Protein AF-A0A8J3HFY1-F1 (afdb_monomer_lite)

pLDDT: mean 81.85, std 16.34, range [42.34, 97.69]

Secondary structure (DSSP, 8-state):
-----SS--HHHHHHHHHHHHHTSS-SS-HHHHHHHHTT-GGGS-HHHHHHHHHHHHHGGG--HHHHHHHHHTT--HHHHHHHHHHHHHHHHHHHHHHHHHHHHHHHHHHHHHS---GGG-PPP----------

Sequence (134 aa):
MPLQNDDSSPEDLFAALRHAVLDGPGSTPARVRQAVAAAKLDEVSQELRGYVGTMREHAWRSTDEQVRELLAAGWSEDQVYELTVAVAVGAGQRRVDAGLAALARARSRHAAGAPRTPHQARPADTGAVASAAA

Radius of gyration: 27.64 Å; chains: 1; bounding box: 68×58×75 Å

Structure (mmCIF, N/CA/C/O backbone):
data_AF-A0A8J3HFY1-F1
#
_entry.id   AF-A0A8J3HFY1-F1
#
loop_
_atom_site.group_PDB
_atom_site.id
_atom_site.type_symbol
_atom_site.label_atom_id
_atom_site.label_alt_id
_atom_site.label_comp_id
_atom_site.label_asym_id
_atom_site.label_entity_id
_atom_site.label_seq_id
_atom_site.pdbx_PDB_ins_code
_atom_site.Cartn_x
_atom_site.Cartn_y
_atom_site.Cartn_z
_atom_site.occupancy
_atom_site.B_iso_or_equiv
_atom_site.auth_seq_id
_atom_site.auth_comp_id
_atom_site.auth_asym_id
_atom_site.auth_atom_id
_atom_site.pdbx_PDB_model_num
ATOM 1 N N . MET A 1 1 ? 15.825 5.653 18.937 1.00 42.34 1 MET A N 1
ATOM 2 C CA . MET A 1 1 ? 16.789 5.173 17.925 1.00 42.34 1 MET A CA 1
ATOM 3 C C . MET A 1 1 ? 16.667 6.095 16.721 1.00 42.34 1 MET A C 1
ATOM 5 O O . MET A 1 1 ? 15.653 5.996 16.041 1.00 42.34 1 MET A O 1
ATOM 9 N N . PRO A 1 2 ? 17.567 7.073 16.525 1.00 44.00 2 PRO A N 1
ATOM 10 C CA . PRO A 1 2 ? 17.495 7.945 15.359 1.00 44.00 2 PRO A CA 1
ATOM 11 C C . PRO A 1 2 ? 17.938 7.151 14.124 1.00 44.00 2 PRO A C 1
ATOM 13 O O . PRO A 1 2 ? 18.888 6.374 14.198 1.00 44.00 2 PRO A O 1
ATOM 16 N N . LEU A 1 3 ? 17.236 7.320 13.005 1.00 52.66 3 LEU A N 1
ATOM 17 C CA . LEU A 1 3 ? 17.656 6.770 11.718 1.00 52.66 3 LEU A CA 1
ATOM 18 C C . LEU A 1 3 ? 18.946 7.494 11.299 1.00 52.66 3 LEU A C 1
ATOM 20 O O . LEU A 1 3 ? 18.928 8.700 11.055 1.00 52.66 3 LEU A O 1
ATOM 24 N N . GLN A 1 4 ? 20.077 6.783 11.298 1.00 57.41 4 GLN A N 1
ATOM 25 C CA . GLN A 1 4 ? 21.337 7.270 10.733 1.00 57.41 4 GLN A CA 1
ATOM 26 C C . GLN A 1 4 ? 21.154 7.408 9.216 1.00 57.41 4 GLN A C 1
ATOM 28 O O . GLN A 1 4 ? 21.165 6.419 8.493 1.00 57.41 4 GLN A O 1
ATOM 33 N N . ASN A 1 5 ? 20.934 8.636 8.750 1.00 55.06 5 ASN A N 1
ATOM 34 C CA . ASN A 1 5 ? 20.521 8.930 7.376 1.00 55.06 5 ASN A CA 1
ATOM 35 C C . ASN A 1 5 ? 21.675 9.187 6.383 1.00 55.06 5 ASN A C 1
ATOM 37 O O . ASN A 1 5 ? 21.395 9.681 5.299 1.00 55.06 5 ASN A O 1
ATOM 41 N N . ASP A 1 6 ? 22.939 8.874 6.694 1.00 60.97 6 ASP A N 1
ATOM 42 C CA . ASP A 1 6 ? 24.067 9.382 5.880 1.00 60.97 6 ASP A CA 1
ATOM 43 C C . ASP A 1 6 ? 24.701 8.378 4.890 1.00 60.97 6 ASP A C 1
ATOM 45 O O . ASP A 1 6 ? 25.636 8.742 4.192 1.00 60.97 6 ASP A O 1
ATOM 49 N N . ASP A 1 7 ? 24.198 7.136 4.780 1.00 64.88 7 ASP A N 1
ATOM 50 C CA . ASP A 1 7 ? 24.765 6.140 3.835 1.00 64.88 7 ASP A CA 1
ATOM 51 C C . ASP A 1 7 ? 23.769 5.068 3.328 1.00 64.88 7 ASP A C 1
ATOM 53 O O . ASP A 1 7 ? 24.152 4.048 2.757 1.00 64.88 7 ASP A O 1
ATOM 57 N N . SER A 1 8 ? 22.461 5.248 3.557 1.00 77.50 8 SER A N 1
ATOM 58 C CA . SER A 1 8 ? 21.457 4.261 3.120 1.00 77.50 8 SER A CA 1
ATOM 59 C C . SER A 1 8 ? 21.139 4.429 1.638 1.00 77.50 8 SER A C 1
ATOM 61 O O . SER A 1 8 ? 20.765 5.522 1.201 1.00 77.50 8 SER A O 1
ATOM 63 N N . SER A 1 9 ? 21.231 3.346 0.861 1.00 88.12 9 SER A N 1
ATOM 64 C CA . SER A 1 9 ? 20.829 3.395 -0.543 1.00 88.12 9 SER A CA 1
ATOM 65 C C . SER A 1 9 ? 19.323 3.697 -0.662 1.00 88.12 9 SER A C 1
ATOM 67 O O . SER A 1 9 ? 18.548 3.386 0.251 1.00 88.12 9 SER A O 1
ATOM 69 N N . PRO A 1 10 ? 18.852 4.272 -1.785 1.00 87.12 10 PRO A N 1
ATOM 70 C CA . PRO A 1 10 ? 17.420 4.457 -2.016 1.00 87.12 10 PRO A CA 1
ATOM 71 C C . PRO A 1 10 ? 16.611 3.155 -1.894 1.00 87.12 10 PRO A C 1
ATOM 73 O O . PRO A 1 10 ? 15.452 3.191 -1.483 1.00 87.12 10 PRO A O 1
ATOM 76 N N . GLU A 1 11 ? 17.221 2.010 -2.218 1.00 88.81 11 GLU A N 1
ATOM 77 C CA . GLU A 1 11 ? 16.604 0.690 -2.065 1.00 88.81 11 GLU A CA 1
ATOM 78 C C . GLU A 1 11 ? 16.454 0.303 -0.590 1.00 88.81 11 GLU A C 1
ATOM 80 O O . GLU A 1 11 ? 15.379 -0.150 -0.193 1.00 88.81 11 GLU A O 1
ATOM 85 N N . ASP A 1 12 ? 17.471 0.559 0.237 1.00 91.25 12 ASP A N 1
ATOM 86 C CA . ASP A 1 12 ? 17.424 0.296 1.681 1.00 91.25 12 ASP A CA 1
ATOM 87 C C . ASP A 1 12 ? 16.380 1.174 2.376 1.00 91.25 12 ASP A C 1
ATOM 89 O O . ASP A 1 12 ? 15.577 0.687 3.176 1.00 91.25 12 ASP A O 1
ATOM 93 N N . LEU A 1 13 ? 16.333 2.464 2.026 1.00 91.75 13 LEU A N 1
ATOM 94 C CA . LEU A 1 13 ? 15.330 3.398 2.544 1.00 91.75 13 LEU A CA 1
ATOM 95 C C . LEU A 1 13 ? 13.915 2.958 2.168 1.00 91.75 13 LEU A C 1
ATOM 97 O O . LEU A 1 13 ? 13.003 2.978 2.999 1.00 91.75 13 LEU A O 1
ATOM 101 N N . PHE A 1 14 ? 13.724 2.530 0.922 1.00 92.00 14 PHE A N 1
ATOM 102 C CA . PHE A 1 14 ? 12.433 2.045 0.469 1.00 92.00 14 PHE A CA 1
ATOM 103 C C . PHE A 1 14 ? 12.050 0.714 1.133 1.00 92.00 14 PHE A C 1
ATOM 105 O O . PHE A 1 14 ? 10.894 0.535 1.520 1.00 92.00 14 PHE A O 1
ATOM 112 N N . ALA A 1 15 ? 13.001 -0.200 1.338 1.00 92.56 15 ALA A N 1
ATOM 113 C CA . ALA A 1 15 ? 12.777 -1.445 2.066 1.00 92.56 15 ALA A CA 1
ATOM 114 C C . ALA A 1 15 ? 12.372 -1.185 3.526 1.00 92.56 15 ALA A C 1
ATOM 116 O O . ALA A 1 15 ? 11.411 -1.791 4.009 1.00 92.56 15 ALA A O 1
ATOM 117 N N . ALA A 1 16 ? 13.039 -0.242 4.197 1.00 94.88 16 ALA A N 1
ATOM 118 C CA . ALA A 1 16 ? 12.700 0.179 5.552 1.00 94.88 16 ALA A CA 1
ATOM 119 C C . ALA A 1 16 ? 11.299 0.808 5.623 1.00 94.88 16 ALA A C 1
ATOM 121 O O . ALA A 1 16 ? 10.501 0.432 6.485 1.00 94.88 16 ALA A O 1
ATOM 122 N N . LEU A 1 17 ? 10.963 1.704 4.686 1.00 95.19 17 LEU A N 1
ATOM 123 C CA . LEU A 1 17 ? 9.621 2.281 4.568 1.00 95.19 17 LEU A CA 1
ATOM 124 C C . LEU A 1 17 ? 8.564 1.190 4.365 1.00 95.19 17 LEU A C 1
ATOM 126 O O . LEU A 1 17 ? 7.545 1.172 5.054 1.00 95.19 17 LEU A O 1
ATOM 130 N N . ARG A 1 18 ? 8.806 0.262 3.435 1.00 96.50 18 ARG A N 1
ATOM 131 C CA . ARG A 1 18 ? 7.875 -0.826 3.125 1.00 96.50 18 ARG A CA 1
ATOM 132 C C . ARG A 1 18 ? 7.638 -1.710 4.346 1.00 96.50 18 ARG A C 1
ATOM 134 O O . ARG A 1 18 ? 6.489 -2.025 4.636 1.00 96.50 18 ARG A O 1
ATOM 141 N N . HIS A 1 19 ? 8.693 -2.058 5.078 1.00 96.75 19 HIS A N 1
ATOM 142 C CA . HIS A 1 19 ? 8.575 -2.812 6.323 1.00 96.75 19 HIS A CA 1
ATOM 143 C C . HIS A 1 19 ? 7.773 -2.036 7.377 1.00 96.75 19 HIS A C 1
ATOM 145 O O . HIS A 1 19 ? 6.838 -2.577 7.959 1.00 96.75 19 HIS A O 1
ATOM 151 N N . ALA A 1 20 ? 8.078 -0.752 7.591 1.00 96.69 20 ALA A N 1
ATOM 152 C CA . ALA A 1 20 ? 7.356 0.076 8.556 1.00 96.69 20 ALA A CA 1
ATOM 153 C C . ALA A 1 20 ? 5.849 0.154 8.249 1.00 96.69 20 ALA A C 1
ATOM 155 O O . ALA A 1 20 ? 5.032 0.020 9.155 1.00 96.69 20 ALA A O 1
ATOM 156 N N . VAL A 1 21 ? 5.483 0.310 6.975 1.00 97.12 21 VAL A N 1
ATOM 157 C CA . VAL A 1 21 ? 4.085 0.447 6.539 1.00 97.12 21 VAL A CA 1
ATOM 158 C C . VAL A 1 21 ? 3.346 -0.892 6.515 1.00 97.12 21 VAL A C 1
ATOM 160 O O . VAL A 1 21 ? 2.171 -0.952 6.871 1.00 97.12 21 VAL A O 1
ATOM 163 N N . LEU A 1 22 ? 3.980 -1.980 6.073 1.00 97.69 22 LEU A N 1
ATOM 164 C CA . LEU A 1 22 ? 3.282 -3.255 5.866 1.00 97.69 22 LEU A CA 1
ATOM 165 C C . LEU A 1 22 ? 3.358 -4.174 7.081 1.00 97.69 22 LEU A C 1
ATOM 167 O O . LEU A 1 22 ? 2.353 -4.791 7.428 1.00 97.69 22 LEU A O 1
ATOM 171 N N . ASP A 1 23 ? 4.487 -4.192 7.777 1.00 96.88 23 ASP A N 1
ATOM 172 C CA . ASP A 1 23 ? 4.799 -5.174 8.821 1.00 96.88 23 ASP A CA 1
ATOM 173 C C . ASP A 1 23 ? 4.929 -4.536 10.214 1.00 96.88 23 ASP A C 1
ATOM 175 O O . ASP A 1 23 ? 4.817 -5.223 11.228 1.00 96.88 23 ASP A O 1
ATOM 179 N N . GLY A 1 24 ? 5.117 -3.214 10.270 1.00 95.25 24 GLY A N 1
ATOM 180 C CA . GLY A 1 24 ? 5.239 -2.449 11.505 1.00 95.25 24 GLY A CA 1
ATOM 181 C C . GLY A 1 24 ? 3.967 -2.413 12.368 1.00 95.25 24 GLY A C 1
ATOM 182 O O . GLY A 1 24 ? 2.893 -2.872 11.959 1.00 95.25 24 GLY A O 1
ATOM 183 N N . PRO A 1 25 ? 4.070 -1.866 13.591 1.00 95.81 25 PRO A N 1
ATOM 184 C CA . PRO A 1 25 ? 2.916 -1.676 14.465 1.00 95.81 25 PRO A CA 1
ATOM 185 C C . PRO A 1 25 ? 1.885 -0.740 13.819 1.00 95.81 25 PRO A C 1
ATOM 187 O O . PRO A 1 25 ? 2.251 0.228 13.15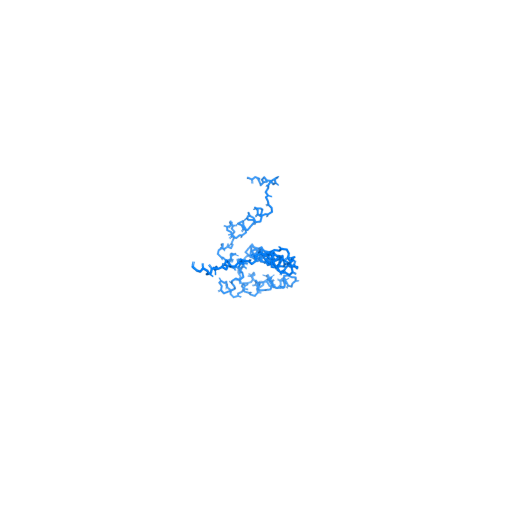8 1.00 95.81 25 PRO A O 1
ATOM 190 N N . GLY A 1 26 ? 0.599 -1.024 14.029 1.00 95.06 26 GLY A N 1
ATOM 191 C CA . GLY A 1 26 ? -0.506 -0.197 13.546 1.00 95.06 26 GLY A CA 1
ATOM 192 C C . GLY A 1 26 ? -1.868 -0.717 14.007 1.00 95.06 26 GLY A C 1
ATOM 193 O O . GLY A 1 26 ? -1.980 -1.855 14.472 1.00 95.06 26 GLY A O 1
ATOM 194 N N . SER A 1 27 ? -2.890 0.120 13.869 1.00 96.62 27 SER A N 1
ATOM 195 C CA . SER A 1 27 ? -4.296 -0.151 14.197 1.00 96.62 27 SER A CA 1
ATOM 196 C C . SER A 1 27 ? -4.951 -1.137 13.224 1.00 96.62 27 SER A C 1
ATOM 198 O O . SER A 1 27 ? -5.926 -1.815 13.562 1.00 96.62 27 SER A O 1
ATOM 200 N N . THR A 1 28 ? -4.423 -1.240 12.007 1.00 95.88 28 THR A N 1
ATOM 201 C CA . THR A 1 28 ? -4.855 -2.203 10.992 1.00 95.88 28 THR A CA 1
ATOM 202 C C . THR A 1 28 ? -3.997 -3.467 11.073 1.00 95.88 28 THR A C 1
ATOM 204 O O . THR A 1 28 ? -2.775 -3.367 11.145 1.00 95.88 28 THR A O 1
ATOM 207 N N . PRO A 1 29 ? -4.559 -4.684 10.982 1.00 95.50 29 PRO A N 1
ATOM 208 C CA . PRO A 1 29 ? -3.746 -5.895 10.903 1.00 95.50 29 PRO A CA 1
ATOM 209 C C . PRO A 1 29 ? -2.808 -5.890 9.682 1.00 95.50 29 PRO A C 1
ATOM 211 O O . PRO A 1 29 ? -3.254 -5.630 8.562 1.00 95.50 29 PRO A O 1
ATOM 214 N N . ALA A 1 30 ? -1.539 -6.275 9.874 1.00 96.81 30 ALA A N 1
ATOM 215 C CA . ALA A 1 30 ? -0.513 -6.308 8.819 1.00 96.81 30 ALA A CA 1
ATOM 216 C C . ALA A 1 30 ? -0.973 -7.039 7.546 1.00 96.81 30 ALA A C 1
ATOM 218 O O . ALA A 1 30 ? -0.792 -6.537 6.439 1.00 96.81 30 ALA A O 1
ATOM 219 N N . ARG A 1 31 ? -1.679 -8.170 7.700 1.00 95.38 31 ARG A N 1
ATOM 220 C CA . ARG A 1 31 ? -2.246 -8.938 6.576 1.00 95.38 31 ARG A CA 1
ATOM 221 C C . ARG A 1 31 ? -3.141 -8.098 5.655 1.00 95.38 31 ARG A C 1
ATOM 223 O O . ARG A 1 31 ? -3.104 -8.267 4.443 1.00 95.38 31 ARG A O 1
ATOM 230 N N . VAL A 1 32 ? -3.931 -7.178 6.217 1.00 94.25 32 VAL A N 1
ATOM 231 C CA . VAL A 1 32 ? -4.853 -6.333 5.444 1.00 94.25 32 VAL A CA 1
ATOM 232 C C . VAL A 1 32 ? -4.059 -5.256 4.711 1.00 94.25 32 VAL A C 1
ATOM 234 O O . VAL A 1 32 ? -4.281 -5.044 3.521 1.00 94.25 32 VAL A O 1
ATOM 237 N N . ARG A 1 33 ? -3.070 -4.639 5.377 1.00 96.00 33 ARG A N 1
ATOM 238 C CA . ARG A 1 33 ? -2.163 -3.662 4.749 1.00 96.00 33 ARG A CA 1
ATOM 239 C C . ARG A 1 33 ? -1.379 -4.282 3.588 1.00 96.00 33 ARG A C 1
ATOM 241 O O . ARG A 1 33 ? -1.288 -3.690 2.516 1.00 96.00 33 ARG A O 1
ATOM 248 N N . GLN A 1 34 ? -0.877 -5.503 3.763 1.00 96.31 34 GLN A N 1
ATOM 249 C CA . GLN A 1 34 ? -0.209 -6.272 2.709 1.00 96.31 34 GLN A CA 1
ATOM 250 C C . GLN A 1 34 ? -1.154 -6.580 1.535 1.00 96.31 34 GLN A C 1
ATOM 252 O O . GLN A 1 34 ? -0.766 -6.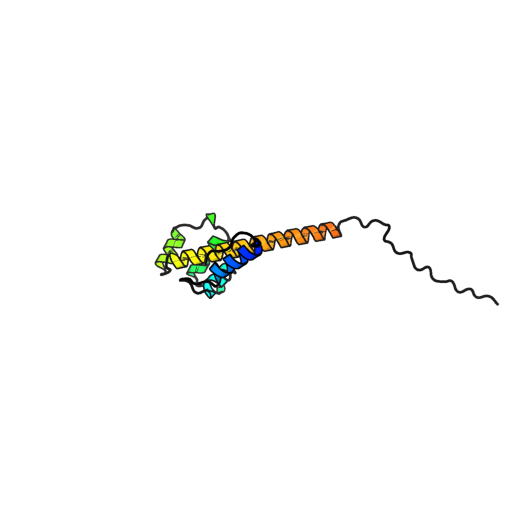385 0.382 1.00 96.31 34 GLN A O 1
ATOM 257 N N . ALA A 1 35 ? -2.394 -7.003 1.806 1.00 94.56 35 ALA A N 1
ATOM 258 C CA . ALA A 1 35 ? -3.384 -7.299 0.769 1.00 94.56 35 ALA A CA 1
ATOM 259 C C . ALA A 1 35 ? -3.725 -6.062 -0.081 1.00 94.56 35 ALA A C 1
ATOM 261 O O . ALA A 1 35 ? -3.683 -6.129 -1.314 1.00 94.56 35 ALA A O 1
ATOM 262 N N . VAL A 1 36 ? -3.983 -4.906 0.547 1.00 93.25 36 VAL A N 1
ATOM 263 C CA . VAL A 1 36 ? -4.277 -3.665 -0.196 1.00 93.25 36 VAL A CA 1
ATOM 264 C C . VAL A 1 36 ? -3.058 -3.144 -0.957 1.00 93.25 36 VAL A C 1
ATOM 266 O O . VAL A 1 36 ? -3.194 -2.722 -2.107 1.00 93.25 36 VAL A O 1
ATOM 269 N N . ALA A 1 37 ? -1.854 -3.248 -0.383 1.00 94.06 37 ALA A N 1
ATOM 270 C CA . ALA A 1 37 ? -0.615 -2.883 -1.067 1.00 94.06 37 ALA A CA 1
ATOM 271 C C . ALA A 1 37 ? -0.392 -3.751 -2.314 1.00 94.06 37 ALA A C 1
ATOM 273 O O . ALA A 1 37 ? -0.063 -3.233 -3.385 1.00 94.06 37 ALA A O 1
ATOM 274 N N . ALA A 1 38 ? -0.657 -5.055 -2.216 1.00 92.81 38 ALA A N 1
ATOM 275 C CA . ALA A 1 38 ? -0.603 -5.998 -3.331 1.00 92.81 38 ALA A CA 1
ATOM 276 C C . ALA A 1 38 ? -1.790 -5.876 -4.310 1.00 92.81 38 ALA A C 1
ATOM 278 O O . ALA A 1 38 ? -1.774 -6.522 -5.355 1.00 92.81 38 ALA A O 1
ATOM 279 N N . ALA A 1 39 ? -2.779 -5.023 -4.017 1.00 86.56 39 ALA A N 1
ATOM 280 C CA . ALA A 1 39 ? -4.029 -4.880 -4.767 1.00 86.56 39 ALA A CA 1
ATOM 281 C C . ALA A 1 39 ? -4.834 -6.190 -4.895 1.00 86.56 39 ALA A C 1
ATOM 283 O O . ALA A 1 39 ? -5.525 -6.409 -5.891 1.00 86.56 39 ALA A O 1
ATOM 284 N N . LYS A 1 40 ? -4.770 -7.045 -3.871 1.00 88.56 40 LYS A N 1
ATOM 285 C CA . LYS A 1 40 ? -5.561 -8.274 -3.770 1.00 88.56 40 LYS A CA 1
ATOM 286 C C . LYS A 1 40 ? -6.942 -7.979 -3.192 1.00 88.56 40 LYS A C 1
ATOM 288 O O . LYS A 1 40 ? -7.212 -8.178 -2.010 1.00 88.56 40 LYS A O 1
ATOM 293 N N . LEU A 1 41 ? -7.797 -7.395 -4.029 1.00 79.50 41 LEU A N 1
ATOM 294 C CA . LEU A 1 41 ? -9.126 -6.911 -3.637 1.00 79.50 41 LEU A CA 1
ATOM 295 C C . LEU A 1 41 ? -10.069 -8.040 -3.173 1.00 79.50 41 LEU A C 1
ATOM 297 O O . LEU A 1 41 ? -11.034 -7.807 -2.448 1.00 79.50 41 LEU A O 1
ATOM 301 N N . ASP A 1 42 ? -9.805 -9.270 -3.584 1.00 85.69 42 ASP A N 1
ATOM 302 C CA . ASP A 1 42 ? -10.498 -10.480 -3.149 1.00 85.69 42 ASP A CA 1
ATOM 303 C C . ASP A 1 42 ? -10.192 -10.865 -1.692 1.00 85.69 42 ASP A C 1
ATOM 305 O O . ASP A 1 42 ? -11.040 -11.468 -1.039 1.00 85.69 42 ASP A O 1
ATOM 309 N N . GLU A 1 43 ? -9.041 -10.449 -1.156 1.00 86.38 43 GLU A N 1
ATOM 310 C CA . GLU A 1 43 ? -8.600 -10.738 0.217 1.00 86.38 43 GLU A CA 1
ATOM 311 C C . GLU A 1 43 ? -9.027 -9.658 1.240 1.00 86.38 43 GLU A C 1
ATOM 313 O O . GLU A 1 43 ? -8.695 -9.756 2.424 1.00 86.38 43 GLU A O 1
ATOM 318 N N . VAL A 1 44 ? -9.768 -8.626 0.813 1.00 85.62 44 VAL A N 1
ATOM 319 C CA . VAL A 1 44 ? -10.251 -7.534 1.681 1.00 85.62 44 VAL A CA 1
ATOM 320 C C . VAL A 1 44 ? -11.773 -7.414 1.675 1.00 85.62 44 VAL A C 1
ATOM 322 O O . VAL A 1 44 ? -12.459 -7.921 0.784 1.00 85.62 44 VAL A O 1
ATOM 325 N N . SER A 1 45 ? -12.309 -6.740 2.697 1.00 84.81 45 SER A N 1
ATOM 326 C CA . SER A 1 45 ? -13.748 -6.520 2.830 1.00 84.81 45 SER A CA 1
ATOM 327 C C . SER A 1 45 ? -14.302 -5.700 1.657 1.00 84.81 45 SER A C 1
ATOM 329 O O . SER A 1 45 ? -13.573 -4.978 0.969 1.00 84.81 45 SER A O 1
ATOM 331 N N . GLN A 1 46 ? -15.602 -5.834 1.390 1.00 82.44 46 GLN A N 1
ATOM 332 C CA . GLN A 1 46 ? -16.230 -5.210 0.226 1.00 82.44 46 GLN A CA 1
ATOM 333 C C . GLN A 1 46 ? -16.131 -3.681 0.256 1.00 82.44 46 GLN A C 1
ATOM 335 O O . GLN A 1 46 ? -15.934 -3.066 -0.791 1.00 82.44 46 GLN A O 1
ATOM 340 N N . GLU A 1 47 ? -16.202 -3.096 1.444 1.00 82.50 47 GLU A N 1
ATOM 341 C CA . GLU A 1 47 ? -16.104 -1.660 1.701 1.00 82.50 47 GLU A CA 1
ATOM 342 C C . GLU A 1 47 ? -14.717 -1.137 1.297 1.00 82.50 47 GLU A C 1
ATOM 344 O O . GLU A 1 47 ? -14.594 -0.132 0.597 1.00 82.50 47 GLU A O 1
ATOM 349 N N . LEU A 1 48 ? -13.659 -1.882 1.636 1.00 83.56 48 LEU A N 1
ATOM 350 C CA . LEU A 1 48 ? -12.289 -1.531 1.262 1.00 83.56 48 LEU A CA 1
ATOM 351 C C . LEU A 1 48 ? -12.018 -1.678 -0.234 1.00 83.56 48 LEU A C 1
ATOM 353 O O . LEU A 1 48 ? -11.200 -0.933 -0.775 1.00 83.56 48 LEU A O 1
ATOM 357 N N . ARG A 1 49 ? -12.692 -2.599 -0.935 1.00 85.31 49 ARG A N 1
ATOM 358 C CA . ARG A 1 49 ? -12.463 -2.803 -2.375 1.00 85.31 49 ARG A CA 1
ATOM 359 C C . ARG A 1 49 ? -12.693 -1.536 -3.196 1.00 85.31 49 ARG A C 1
ATOM 361 O O . ARG A 1 49 ? -11.872 -1.225 -4.060 1.00 85.31 49 ARG A O 1
ATOM 368 N N . GLY A 1 50 ? -13.789 -0.820 -2.933 1.00 80.38 50 GLY A N 1
ATOM 369 C CA . GLY A 1 50 ? -14.144 0.402 -3.665 1.00 80.38 50 GLY A CA 1
ATOM 370 C C . GLY A 1 50 ? -13.137 1.530 -3.432 1.00 80.38 50 GLY A C 1
ATOM 371 O O . GLY A 1 50 ? -12.672 2.171 -4.382 1.00 80.38 50 GLY A O 1
ATOM 372 N N . TYR A 1 51 ? -12.730 1.705 -2.175 1.00 83.50 51 TYR A N 1
ATOM 373 C CA . TYR A 1 51 ? -11.724 2.686 -1.782 1.00 83.50 51 TYR A CA 1
ATOM 374 C C . TYR A 1 51 ? -10.347 2.388 -2.395 1.00 83.50 51 TYR A C 1
ATOM 376 O O . TYR A 1 51 ? -9.765 3.235 -3.076 1.00 83.50 51 TYR A O 1
ATOM 384 N N . VAL A 1 52 ? -9.853 1.155 -2.242 1.00 81.81 52 VAL A N 1
ATOM 385 C CA . VAL A 1 52 ? -8.540 0.728 -2.759 1.00 81.81 52 VAL A CA 1
ATOM 386 C C . VAL A 1 52 ? -8.501 0.778 -4.289 1.00 81.81 52 VAL A C 1
ATOM 388 O O . VAL A 1 52 ? -7.499 1.208 -4.867 1.00 81.81 52 VAL A O 1
ATOM 391 N N . GLY A 1 53 ? -9.586 0.376 -4.959 1.00 79.88 53 GLY A N 1
ATOM 392 C CA . GLY A 1 53 ? -9.720 0.488 -6.412 1.00 79.88 53 GLY A CA 1
ATOM 393 C C . GLY A 1 53 ? -9.593 1.936 -6.888 1.00 79.88 53 GLY A C 1
ATOM 394 O O . GLY A 1 53 ? -8.776 2.228 -7.766 1.00 79.88 53 GLY A O 1
ATOM 395 N N . THR A 1 54 ? -10.320 2.854 -6.242 1.00 78.62 54 THR A N 1
ATOM 396 C CA . THR A 1 54 ? -10.252 4.294 -6.541 1.00 78.62 54 THR A CA 1
ATOM 397 C C . THR A 1 54 ? -8.850 4.835 -6.318 1.00 78.62 54 THR A C 1
ATOM 399 O O . THR A 1 54 ? -8.281 5.452 -7.213 1.00 78.62 54 THR A O 1
ATOM 402 N N . MET A 1 55 ? -8.242 4.545 -5.172 1.00 77.69 55 MET A N 1
ATOM 403 C CA . MET A 1 55 ? -6.891 5.000 -4.859 1.00 77.69 55 MET A CA 1
ATOM 404 C C . MET A 1 55 ? -5.827 4.496 -5.840 1.00 77.69 55 MET A C 1
ATOM 406 O O . MET A 1 55 ? -4.863 5.202 -6.134 1.00 77.69 55 MET A O 1
ATOM 410 N N . ARG A 1 56 ? -5.969 3.275 -6.358 1.00 74.31 56 ARG A N 1
ATOM 411 C CA . ARG A 1 56 ? -5.004 2.704 -7.304 1.00 74.31 56 ARG A CA 1
ATOM 412 C C . ARG A 1 56 ? -5.070 3.378 -8.673 1.00 74.31 56 ARG A C 1
ATOM 414 O O . ARG A 1 56 ? -4.023 3.602 -9.282 1.00 74.31 56 ARG A O 1
ATOM 421 N N . GLU A 1 57 ? -6.273 3.646 -9.164 1.00 73.94 57 GLU A N 1
ATOM 422 C CA . GLU A 1 57 ? -6.506 4.077 -10.550 1.00 73.94 57 GLU A CA 1
ATOM 423 C C . GLU A 1 57 ? -6.701 5.589 -10.680 1.00 73.94 57 GLU A C 1
ATOM 425 O O . GLU A 1 57 ? -6.328 6.185 -11.686 1.00 73.94 57 GLU A O 1
ATOM 430 N N . HIS A 1 58 ? -7.247 6.209 -9.641 1.00 75.94 58 HIS A N 1
ATOM 431 C CA . HIS A 1 58 ? -7.725 7.580 -9.633 1.00 75.94 58 HIS A CA 1
ATOM 432 C C . HIS A 1 58 ? -7.456 8.241 -8.276 1.00 75.94 58 HIS A C 1
ATOM 434 O O . HIS A 1 58 ? -8.354 8.846 -7.706 1.00 75.94 58 HIS A O 1
ATOM 440 N N . ALA A 1 59 ? -6.231 8.154 -7.746 1.00 66.56 59 ALA A N 1
ATOM 441 C CA . ALA A 1 59 ? -5.884 8.753 -6.447 1.00 66.56 59 ALA A CA 1
ATOM 442 C C . ALA A 1 59 ? -6.241 10.253 -6.340 1.00 66.56 59 ALA A C 1
ATOM 444 O O . ALA A 1 59 ? -6.539 10.741 -5.259 1.00 66.56 59 ALA A O 1
ATOM 445 N N . TRP A 1 60 ? -6.257 10.985 -7.463 1.00 68.94 60 TRP A N 1
ATOM 446 C CA . TRP A 1 60 ? -6.694 12.390 -7.523 1.00 68.94 60 TRP A CA 1
ATOM 447 C C . TRP A 1 60 ? -8.219 12.581 -7.437 1.00 68.94 60 TRP A C 1
ATOM 449 O O . TRP A 1 60 ? -8.696 13.709 -7.366 1.00 68.94 60 TRP A O 1
ATOM 459 N N . ARG A 1 61 ? -8.986 11.491 -7.506 1.00 67.25 61 ARG A N 1
ATOM 460 C CA . ARG A 1 61 ? -10.437 11.431 -7.303 1.00 67.25 61 ARG A CA 1
ATOM 461 C C . ARG A 1 61 ? -10.808 10.831 -5.952 1.00 67.25 61 ARG A C 1
ATOM 463 O O . ARG A 1 61 ? -11.996 10.631 -5.729 1.00 67.25 61 ARG A O 1
ATOM 470 N N . SER A 1 62 ? -9.848 10.519 -5.078 1.00 66.12 62 SER A N 1
ATOM 471 C CA . SER A 1 62 ? -10.185 10.161 -3.701 1.00 66.12 62 SER A CA 1
ATOM 472 C C . SER A 1 62 ? -10.993 11.309 -3.104 1.00 66.12 62 SER A C 1
ATOM 474 O O . SER A 1 62 ? -10.511 12.437 -3.032 1.00 66.12 62 SER A O 1
ATOM 476 N N . THR A 1 63 ? -12.243 11.034 -2.750 1.00 67.19 63 THR A N 1
ATOM 477 C CA . THR A 1 63 ? -13.155 12.050 -2.212 1.00 67.19 63 THR A CA 1
ATOM 478 C C . THR A 1 63 ? -13.309 11.881 -0.711 1.00 67.19 6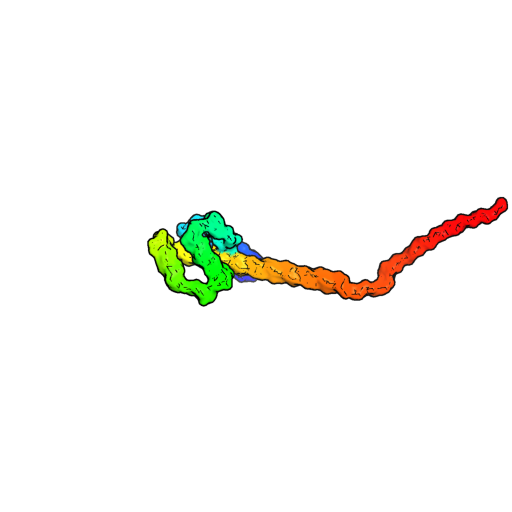3 THR A C 1
ATOM 480 O O . THR A 1 63 ? -13.367 10.747 -0.231 1.00 67.19 63 THR A O 1
ATOM 483 N N . ASP A 1 64 ? -13.517 12.986 0.000 1.00 78.56 64 ASP A N 1
ATOM 484 C CA . ASP A 1 64 ? -13.899 12.989 1.418 1.00 78.56 64 ASP A CA 1
ATOM 485 C C . ASP A 1 64 ? -15.140 12.119 1.706 1.00 78.56 64 ASP A C 1
ATOM 487 O O . ASP A 1 64 ? -15.305 11.625 2.816 1.00 78.56 64 ASP A O 1
ATOM 491 N N . GLU A 1 65 ? -16.003 11.887 0.707 1.00 81.62 65 GLU A N 1
ATOM 492 C CA . GLU A 1 65 ? -17.138 10.955 0.796 1.00 81.62 65 GLU A CA 1
ATOM 493 C C . GLU A 1 65 ? -16.696 9.518 1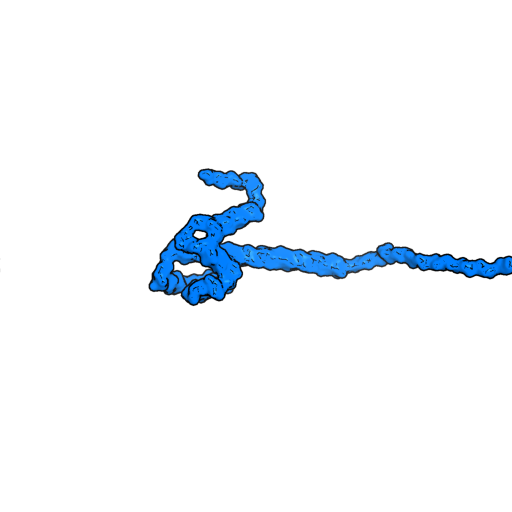.078 1.00 81.62 65 GLU A C 1
ATOM 495 O O . GLU A 1 65 ? -17.203 8.895 2.000 1.00 81.62 65 GLU A O 1
ATOM 500 N N . GLN A 1 66 ? -15.693 9.011 0.364 1.00 82.00 66 GLN A N 1
ATOM 501 C CA . GLN A 1 66 ? -15.227 7.632 0.538 1.00 82.00 66 GLN A CA 1
ATOM 502 C C . GLN A 1 66 ? -14.581 7.420 1.908 1.00 82.00 66 GL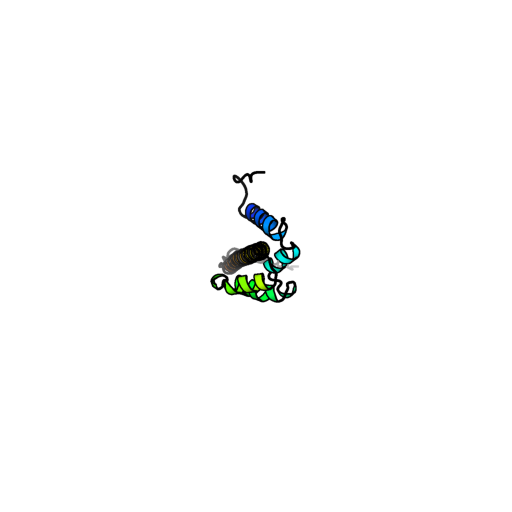N A C 1
ATOM 504 O O . GLN A 1 66 ? -14.710 6.354 2.505 1.00 82.00 66 GLN A O 1
ATOM 509 N N . VAL A 1 67 ? -13.895 8.445 2.424 1.00 86.56 67 VAL A N 1
ATOM 510 C CA . VAL A 1 67 ? -13.373 8.422 3.794 1.00 86.56 67 VAL A CA 1
ATOM 511 C C . VAL A 1 67 ? -14.538 8.391 4.782 1.00 86.56 67 VAL A C 1
ATOM 513 O O . VAL A 1 67 ? -14.558 7.532 5.658 1.00 86.56 67 VAL A O 1
ATOM 516 N N . ARG A 1 68 ? -15.551 9.251 4.612 1.00 88.12 68 ARG A N 1
ATOM 517 C CA . ARG A 1 68 ? -16.747 9.259 5.472 1.00 88.12 68 ARG A CA 1
ATOM 518 C C . ARG A 1 68 ? -17.514 7.938 5.449 1.00 88.12 68 ARG A C 1
ATOM 520 O O . ARG A 1 68 ? -17.951 7.498 6.507 1.00 88.12 68 ARG A O 1
ATOM 527 N N . GLU A 1 69 ? -17.646 7.292 4.295 1.00 89.62 69 GLU A N 1
ATOM 528 C CA . GLU A 1 69 ? -18.270 5.969 4.168 1.00 89.62 69 GLU A CA 1
ATOM 529 C C . GLU A 1 69 ? -17.513 4.904 4.975 1.00 89.62 69 GLU A C 1
ATOM 531 O O . GLU A 1 69 ? -18.134 4.115 5.688 1.00 89.62 69 GLU A O 1
ATOM 536 N N . LEU A 1 70 ? -16.176 4.908 4.932 1.00 90.69 70 LEU A N 1
ATOM 537 C CA . LEU A 1 70 ? -15.359 3.990 5.732 1.00 90.69 70 LEU A CA 1
ATOM 538 C C . LEU A 1 70 ? -15.495 4.263 7.234 1.00 90.69 70 LEU A C 1
ATOM 540 O O . LEU A 1 70 ? -15.658 3.321 8.011 1.00 90.69 70 LEU A O 1
ATOM 544 N N . LEU A 1 71 ? -15.492 5.532 7.645 1.00 92.25 71 LEU A N 1
ATOM 545 C CA . LEU A 1 71 ? -15.709 5.901 9.047 1.00 92.25 71 LEU A CA 1
ATOM 546 C C . LEU A 1 71 ? -17.104 5.469 9.529 1.00 92.25 71 LEU A C 1
ATOM 548 O O . LEU A 1 71 ? -17.240 4.901 10.612 1.00 92.25 71 LEU A O 1
ATOM 552 N N . ALA A 1 72 ? -18.138 5.661 8.704 1.00 92.00 72 ALA A N 1
ATOM 553 C CA . ALA A 1 72 ? -19.500 5.210 8.995 1.00 92.00 72 ALA A CA 1
ATOM 554 C C . ALA A 1 72 ? -19.617 3.676 9.069 1.00 92.00 72 ALA A C 1
ATOM 556 O O . ALA A 1 72 ? -20.438 3.158 9.826 1.00 92.00 72 ALA A O 1
ATOM 557 N N . ALA A 1 73 ? -18.774 2.949 8.331 1.00 90.62 73 ALA A N 1
ATOM 558 C CA . ALA A 1 73 ? -18.660 1.493 8.397 1.00 90.62 73 ALA A CA 1
ATOM 559 C C . ALA A 1 73 ? -17.855 0.986 9.615 1.00 90.62 73 ALA A C 1
ATOM 561 O O . ALA A 1 73 ? -17.695 -0.224 9.779 1.00 90.62 73 ALA A O 1
ATOM 562 N N . GLY A 1 74 ? -17.368 1.884 10.480 1.00 93.19 74 GLY A N 1
ATOM 563 C CA . GLY A 1 74 ? -16.685 1.543 11.730 1.00 93.19 74 GLY A CA 1
ATOM 564 C C . GLY A 1 74 ? -15.161 1.469 11.638 1.00 93.19 74 GLY A C 1
ATOM 565 O O . GLY A 1 74 ? -14.525 1.034 12.599 1.00 93.19 74 GLY A O 1
ATOM 566 N N . TRP A 1 75 ? -14.564 1.893 10.521 1.00 93.56 75 TRP A N 1
ATOM 567 C CA . TRP A 1 75 ? -13.114 2.069 10.432 1.00 93.56 75 TRP A CA 1
ATOM 568 C C . TRP A 1 75 ? -12.688 3.323 11.194 1.00 93.56 75 TRP A C 1
ATOM 570 O O . TRP A 1 75 ? -13.374 4.343 11.151 1.00 93.56 75 TRP A O 1
ATOM 580 N N . SER A 1 76 ? -11.548 3.274 11.882 1.00 95.19 76 SER A N 1
ATOM 581 C CA . SER A 1 76 ? -10.975 4.479 12.490 1.00 95.19 76 SER A CA 1
ATOM 582 C C . SER A 1 76 ? -10.213 5.319 11.464 1.00 95.19 76 SER A C 1
ATOM 584 O O . SER A 1 76 ? -9.743 4.803 10.447 1.00 95.19 76 SER A O 1
ATOM 586 N N . GLU A 1 77 ? -10.029 6.610 11.753 1.00 93.75 77 GLU A N 1
ATOM 587 C CA . GLU A 1 77 ? -9.196 7.494 10.925 1.00 93.75 77 GLU A CA 1
ATOM 588 C C . GLU A 1 77 ? -7.768 6.952 10.773 1.00 93.75 77 GLU A C 1
ATOM 590 O O . GLU A 1 77 ? -7.239 6.934 9.662 1.00 93.75 77 GLU A O 1
ATOM 595 N N . ASP A 1 78 ? -7.187 6.408 11.850 1.00 96.00 78 ASP A N 1
ATOM 596 C CA . ASP A 1 78 ? -5.871 5.758 11.817 1.00 96.00 78 ASP A CA 1
ATOM 597 C C . ASP A 1 78 ? -5.839 4.573 10.847 1.00 96.00 78 ASP A C 1
ATOM 599 O O . ASP A 1 78 ? -4.894 4.422 10.074 1.00 96.00 78 ASP A O 1
ATOM 603 N N . GLN A 1 79 ? -6.878 3.731 10.846 1.00 95.06 79 GLN A N 1
ATOM 604 C CA . GLN A 1 79 ? -6.941 2.587 9.937 1.00 95.06 79 GLN A CA 1
ATOM 605 C C . GLN A 1 79 ? -7.074 3.037 8.481 1.00 95.06 79 GLN A C 1
ATOM 607 O O . GLN A 1 79 ? -6.379 2.515 7.609 1.00 95.06 79 GLN A O 1
ATOM 612 N N . VAL A 1 80 ? -7.924 4.031 8.206 1.00 92.56 80 VAL A N 1
ATOM 613 C CA . VAL A 1 80 ? -8.063 4.596 6.856 1.00 92.56 80 VAL A CA 1
ATOM 614 C C . VAL A 1 80 ? -6.738 5.208 6.397 1.00 92.56 80 VAL A C 1
ATOM 616 O O . VAL A 1 80 ? -6.302 4.943 5.273 1.00 92.56 80 VAL A O 1
ATOM 619 N N . TYR A 1 81 ? -6.046 5.951 7.262 1.00 92.69 81 TYR A N 1
ATOM 620 C CA . TYR A 1 81 ? -4.721 6.498 6.977 1.00 92.69 81 TYR A CA 1
ATOM 621 C C . TYR A 1 81 ? -3.697 5.396 6.663 1.00 92.69 81 TYR A C 1
ATOM 623 O O . TYR A 1 81 ? -3.055 5.431 5.611 1.00 92.69 81 TYR A O 1
ATOM 631 N N . GLU A 1 82 ? -3.577 4.376 7.514 1.00 95.62 82 GLU A N 1
ATOM 632 C CA . GLU A 1 82 ? -2.653 3.254 7.305 1.00 95.62 82 GLU A CA 1
ATOM 633 C C . GLU A 1 82 ? -2.905 2.529 5.978 1.00 95.62 82 GLU A C 1
ATOM 635 O O . GLU A 1 82 ? -1.964 2.216 5.241 1.00 95.62 82 GLU A O 1
ATOM 640 N N . LEU A 1 83 ? -4.173 2.289 5.642 1.00 93.38 83 LEU A N 1
ATOM 641 C CA . LEU A 1 83 ? -4.570 1.659 4.384 1.00 93.38 83 LEU A CA 1
ATOM 642 C C . LEU A 1 83 ? -4.240 2.548 3.181 1.00 93.38 83 LEU A C 1
ATOM 644 O O . LEU A 1 83 ? -3.730 2.048 2.178 1.00 93.38 83 LEU A O 1
ATOM 648 N N . THR A 1 84 ? -4.452 3.860 3.298 1.00 91.62 84 THR A N 1
ATOM 649 C CA . THR A 1 84 ? -4.077 4.852 2.276 1.00 91.62 84 THR A CA 1
ATOM 650 C C . THR A 1 84 ? -2.585 4.769 1.967 1.00 91.62 84 THR A C 1
ATOM 652 O O . THR A 1 84 ? -2.181 4.638 0.806 1.00 91.62 84 THR A O 1
ATOM 655 N N . VAL A 1 85 ? -1.749 4.796 3.010 1.00 94.19 85 VAL A N 1
ATOM 656 C CA . VAL A 1 85 ? -0.290 4.726 2.865 1.00 94.19 85 VAL A CA 1
ATOM 657 C C . VAL A 1 85 ? 0.133 3.374 2.284 1.00 94.19 85 VAL A C 1
ATOM 659 O O . VAL A 1 85 ? 0.955 3.339 1.366 1.00 94.19 85 VAL A O 1
ATOM 662 N N . ALA A 1 86 ? -0.463 2.265 2.731 1.00 95.44 86 ALA A N 1
ATOM 663 C CA . ALA A 1 86 ? -0.172 0.932 2.200 1.00 95.44 86 ALA A CA 1
ATOM 664 C C . ALA A 1 86 ? -0.487 0.818 0.696 1.00 95.44 86 ALA A C 1
ATOM 666 O O . ALA A 1 86 ? 0.334 0.311 -0.078 1.00 95.44 86 ALA A O 1
ATOM 667 N N . VAL A 1 87 ? -1.633 1.348 0.252 1.00 92.50 87 VAL A N 1
ATOM 668 C CA . VAL A 1 87 ? -1.995 1.399 -1.174 1.00 92.50 87 VAL A CA 1
ATOM 669 C C . VAL A 1 87 ? -1.011 2.259 -1.962 1.00 92.50 87 VAL A C 1
ATOM 671 O O . VAL A 1 87 ? -0.570 1.846 -3.039 1.00 92.50 87 VAL A O 1
ATOM 674 N N . ALA A 1 88 ? -0.635 3.427 -1.438 1.00 91.00 88 ALA A N 1
ATOM 675 C CA . ALA A 1 88 ? 0.308 4.328 -2.095 1.00 91.00 88 ALA A CA 1
ATOM 676 C C . ALA A 1 88 ? 1.693 3.685 -2.271 1.00 91.00 88 ALA A C 1
ATOM 678 O O . ALA A 1 88 ? 2.241 3.725 -3.377 1.00 91.00 88 ALA A O 1
ATOM 679 N N . VAL A 1 89 ? 2.222 3.033 -1.229 1.00 94.12 89 VAL A N 1
ATOM 680 C CA . VAL A 1 89 ? 3.502 2.302 -1.269 1.00 94.12 89 VAL A CA 1
ATOM 681 C C . VAL A 1 89 ? 3.450 1.177 -2.300 1.00 94.12 89 VAL A C 1
ATOM 683 O O . VAL A 1 89 ? 4.310 1.112 -3.180 1.00 94.12 89 VAL A O 1
ATOM 686 N N . GLY A 1 90 ? 2.414 0.335 -2.264 1.00 92.88 90 GLY A N 1
ATOM 687 C CA . GLY A 1 90 ? 2.263 -0.766 -3.219 1.00 92.88 90 GLY A CA 1
ATOM 688 C C . GLY A 1 90 ? 2.092 -0.293 -4.667 1.00 92.88 90 GLY A C 1
ATOM 689 O O . GLY A 1 90 ? 2.669 -0.864 -5.595 1.00 92.88 90 GLY A O 1
ATOM 690 N N . ALA A 1 91 ? 1.337 0.787 -4.887 1.00 89.88 91 ALA A N 1
ATOM 691 C CA . ALA A 1 91 ? 1.182 1.388 -6.208 1.00 89.88 91 ALA A CA 1
ATOM 692 C C . ALA A 1 91 ? 2.484 2.030 -6.710 1.00 89.88 91 ALA A C 1
ATOM 694 O O . ALA A 1 91 ? 2.809 1.888 -7.889 1.00 89.88 91 ALA A O 1
ATOM 695 N N . GLY A 1 92 ? 3.234 2.703 -5.835 1.00 90.00 92 GLY A N 1
ATOM 696 C CA . GLY A 1 92 ? 4.559 3.248 -6.127 1.00 90.00 92 GLY A CA 1
ATOM 697 C C . GLY A 1 92 ? 5.533 2.163 -6.571 1.00 90.00 92 GLY A C 1
ATOM 698 O O . GLY A 1 92 ? 6.092 2.265 -7.664 1.00 90.00 92 GLY A O 1
ATOM 699 N N . GLN A 1 93 ? 5.646 1.090 -5.784 1.00 92.69 93 GLN A N 1
ATOM 700 C CA . GLN A 1 93 ? 6.532 -0.033 -6.084 1.00 92.69 93 GLN A CA 1
ATOM 701 C C . GLN A 1 93 ? 6.232 -0.655 -7.448 1.00 92.69 93 GLN A C 1
ATOM 703 O O . GLN A 1 93 ? 7.118 -0.739 -8.295 1.00 92.69 93 GLN A O 1
ATOM 708 N N . ARG A 1 94 ? 4.958 -0.969 -7.726 1.00 91.81 94 ARG A N 1
ATOM 709 C CA . ARG A 1 94 ? 4.554 -1.521 -9.030 1.00 91.81 94 ARG A CA 1
ATOM 710 C C . ARG A 1 94 ? 4.951 -0.628 -10.205 1.00 91.81 94 ARG A C 1
ATOM 712 O O . ARG A 1 94 ? 5.328 -1.144 -11.255 1.00 91.81 94 ARG A O 1
ATOM 719 N N . ARG A 1 95 ? 4.838 0.700 -10.066 1.00 91.06 95 ARG A N 1
ATOM 720 C CA . ARG A 1 95 ? 5.214 1.640 -11.137 1.00 91.06 95 ARG A CA 1
ATOM 721 C C . ARG A 1 95 ? 6.724 1.648 -11.371 1.00 91.06 95 ARG A C 1
ATOM 723 O O . ARG A 1 95 ? 7.139 1.648 -12.528 1.00 91.06 95 ARG A O 1
ATOM 730 N N . VAL A 1 96 ? 7.526 1.622 -10.305 1.00 92.06 96 VAL A N 1
ATOM 731 C CA . VAL A 1 96 ? 8.993 1.546 -10.401 1.00 92.06 96 VAL A CA 1
ATOM 732 C C . VAL A 1 96 ? 9.421 0.236 -11.061 1.00 92.06 96 VAL A C 1
ATOM 734 O O . VAL A 1 96 ? 10.139 0.271 -12.062 1.00 92.06 96 VAL A O 1
ATOM 737 N N . ASP A 1 97 ? 8.906 -0.899 -10.584 1.00 93.94 97 ASP A N 1
ATOM 738 C CA . ASP A 1 97 ? 9.220 -2.226 -11.125 1.00 93.94 97 ASP A CA 1
ATOM 739 C C . ASP A 1 97 ? 8.872 -2.318 -12.618 1.00 93.94 97 ASP A C 1
ATOM 741 O O . ASP A 1 97 ? 9.679 -2.763 -13.442 1.00 93.94 97 ASP A O 1
ATOM 745 N N . ALA A 1 98 ? 7.684 -1.836 -13.001 1.00 95.38 98 ALA A N 1
ATOM 746 C CA . ALA A 1 98 ? 7.251 -1.802 -14.394 1.00 95.38 98 ALA A CA 1
ATOM 747 C C . ALA A 1 98 ? 8.159 -0.916 -15.264 1.00 95.38 98 ALA A C 1
ATOM 749 O O . ALA A 1 98 ? 8.516 -1.312 -16.379 1.00 95.38 98 ALA A O 1
ATOM 750 N N . GLY A 1 99 ? 8.565 0.253 -14.759 1.00 96.44 99 GLY A N 1
ATOM 751 C CA . GLY A 1 99 ? 9.477 1.169 -15.444 1.00 96.44 99 GLY A CA 1
ATOM 752 C C . GLY A 1 99 ? 10.858 0.555 -15.684 1.00 96.44 99 GLY A C 1
ATOM 753 O O . GLY A 1 99 ? 11.339 0.539 -16.821 1.00 96.44 99 GLY A O 1
ATOM 754 N N . LEU A 1 100 ? 11.467 -0.032 -14.651 1.00 96.06 100 LEU A N 1
ATOM 755 C CA . LEU A 1 100 ? 12.760 -0.719 -14.760 1.00 96.06 100 LEU A CA 1
ATOM 756 C C . LEU A 1 100 ? 12.693 -1.894 -15.741 1.00 96.06 100 LEU A C 1
ATOM 758 O O . LEU A 1 100 ? 13.563 -2.052 -16.603 1.00 96.06 100 LEU A O 1
ATOM 762 N N . ALA A 1 101 ? 11.617 -2.678 -15.682 1.00 96.62 101 ALA A N 1
ATOM 763 C CA . ALA A 1 101 ? 11.412 -3.793 -16.593 1.00 96.62 101 ALA A CA 1
ATOM 764 C C . ALA A 1 101 ? 11.190 -3.326 -18.047 1.00 96.62 101 ALA A C 1
ATOM 766 O O . ALA A 1 101 ? 11.567 -4.027 -18.991 1.00 96.62 101 ALA A O 1
ATOM 767 N N . ALA A 1 102 ? 10.584 -2.158 -18.272 1.00 97.69 102 ALA A N 1
ATOM 768 C CA . ALA A 1 102 ? 10.457 -1.568 -19.605 1.00 97.69 102 ALA A CA 1
ATOM 769 C C . ALA A 1 102 ? 11.820 -1.118 -20.162 1.00 97.69 102 ALA A C 1
ATOM 771 O O . ALA A 1 102 ? 12.133 -1.421 -21.319 1.00 97.69 102 ALA A O 1
ATOM 772 N N . LEU A 1 103 ? 12.655 -0.477 -19.335 1.00 97.38 103 LEU A N 1
ATOM 773 C CA . LEU A 1 103 ? 14.016 -0.062 -19.699 1.00 97.38 103 LEU A CA 1
ATOM 774 C C . LEU A 1 103 ? 14.913 -1.259 -20.034 1.00 97.38 103 LEU A C 1
ATOM 776 O O . LEU A 1 103 ? 15.608 -1.241 -21.052 1.00 97.38 103 LEU A O 1
ATOM 780 N N . ALA A 1 104 ? 14.859 -2.325 -19.231 1.00 96.56 104 ALA A N 1
ATOM 781 C CA . ALA A 1 104 ? 15.601 -3.557 -19.494 1.00 96.56 104 ALA A CA 1
ATOM 782 C C . ALA A 1 104 ? 15.224 -4.159 -20.858 1.00 96.56 104 ALA A C 1
ATOM 784 O O . ALA A 1 104 ? 16.096 -4.431 -21.683 1.00 96.56 104 ALA A O 1
ATOM 785 N N . ARG A 1 105 ? 13.920 -4.273 -21.149 1.00 96.69 105 ARG A N 1
ATOM 786 C CA . ARG A 1 105 ? 13.430 -4.765 -22.449 1.00 96.69 105 ARG A CA 1
ATOM 787 C C . ARG A 1 105 ? 13.861 -3.870 -23.611 1.00 96.69 105 ARG A C 1
ATOM 789 O O . ARG A 1 105 ? 14.213 -4.385 -24.670 1.00 96.69 105 ARG A O 1
ATOM 796 N N . ALA A 1 106 ? 13.836 -2.548 -23.439 1.00 95.56 106 ALA A N 1
ATOM 797 C CA . ALA A 1 106 ? 14.302 -1.612 -24.462 1.00 95.56 106 ALA A CA 1
ATOM 798 C C . ALA A 1 106 ? 15.800 -1.791 -24.756 1.00 95.56 106 ALA A C 1
ATOM 800 O O . ALA A 1 106 ? 16.185 -1.847 -25.925 1.00 95.56 106 ALA A O 1
ATOM 801 N N . ARG A 1 107 ? 16.623 -1.976 -23.716 1.00 95.25 107 ARG A N 1
ATOM 802 C CA . ARG A 1 107 ? 18.061 -2.252 -23.847 1.00 95.25 107 ARG A CA 1
ATOM 803 C C . ARG A 1 107 ? 18.325 -3.555 -24.608 1.00 95.25 107 ARG A C 1
ATOM 805 O O . ARG A 1 107 ? 19.143 -3.562 -25.523 1.00 95.25 107 ARG A O 1
ATOM 812 N N . SER A 1 108 ? 17.595 -4.627 -24.292 1.00 94.12 108 SER A N 1
ATOM 813 C CA . SER A 1 108 ? 17.708 -5.908 -25.006 1.00 94.12 108 SER A CA 1
ATOM 814 C C . SER A 1 108 ? 17.302 -5.800 -26.478 1.00 94.12 108 SER A C 1
ATOM 816 O O . SER A 1 108 ? 17.992 -6.339 -27.339 1.00 94.12 108 SER A O 1
ATOM 818 N N . ARG A 1 109 ? 16.222 -5.068 -26.794 1.00 90.69 109 ARG A N 1
ATOM 819 C CA . ARG A 1 109 ? 15.814 -4.819 -28.190 1.00 90.69 109 ARG A CA 1
ATOM 820 C C . ARG A 1 109 ? 16.862 -4.022 -28.965 1.00 90.69 109 ARG A C 1
ATOM 822 O O . ARG A 1 109 ? 17.123 -4.349 -30.117 1.00 90.69 109 ARG A O 1
ATOM 829 N N . HIS A 1 110 ? 17.475 -3.013 -28.343 1.00 89.00 110 HIS A N 1
ATOM 830 C CA . HIS A 1 110 ? 18.551 -2.243 -28.968 1.00 89.00 110 HIS A CA 1
ATOM 831 C C . HIS A 1 110 ? 19.772 -3.121 -29.281 1.00 89.00 110 HIS A C 1
ATOM 833 O O . HIS A 1 110 ? 20.272 -3.087 -30.401 1.00 89.00 110 HIS A O 1
ATOM 839 N N . ALA A 1 111 ? 20.198 -3.965 -28.336 1.00 85.31 111 ALA A N 1
ATOM 840 C CA . ALA A 1 111 ? 21.308 -4.895 -28.5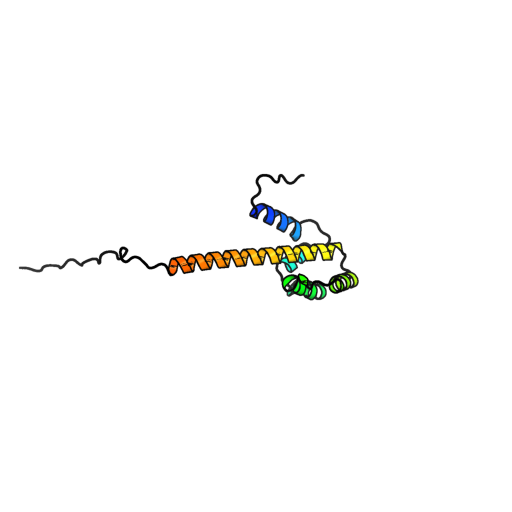49 1.00 85.31 111 ALA A CA 1
ATOM 841 C C . ALA A 1 111 ? 21.021 -5.924 -29.662 1.00 85.31 111 ALA A C 1
ATOM 843 O O . ALA A 1 111 ? 21.913 -6.248 -30.440 1.00 85.31 111 ALA A O 1
ATOM 844 N N . ALA A 1 112 ? 19.778 -6.407 -29.773 1.00 81.00 112 ALA A N 1
ATOM 845 C CA . ALA A 1 112 ? 19.364 -7.341 -30.823 1.00 81.00 112 ALA A CA 1
ATOM 846 C C . ALA A 1 112 ? 19.214 -6.688 -32.213 1.00 81.00 112 ALA A C 1
ATOM 848 O O . ALA A 1 112 ? 19.345 -7.372 -33.226 1.00 81.00 112 ALA A O 1
ATOM 849 N N . GLY A 1 113 ? 18.925 -5.383 -32.266 1.00 74.69 113 GLY A N 1
ATOM 850 C CA . GLY A 1 113 ? 18.784 -4.606 -33.502 1.00 74.69 113 GLY A CA 1
ATOM 851 C C . GLY A 1 113 ? 20.077 -3.957 -34.007 1.00 74.69 113 GLY A C 1
ATOM 852 O O . GLY A 1 113 ? 20.074 -3.393 -35.100 1.00 74.69 113 GLY A O 1
ATOM 853 N N . ALA A 1 114 ? 21.174 -4.012 -33.244 1.00 64.62 114 ALA A N 1
ATOM 854 C CA . ALA A 1 114 ? 22.467 -3.506 -33.692 1.00 64.62 114 ALA A CA 1
ATOM 855 C C . ALA A 1 114 ? 22.970 -4.333 -34.895 1.00 64.62 114 ALA A C 1
ATOM 857 O O . ALA A 1 114 ? 22.950 -5.568 -34.834 1.00 64.62 114 ALA A O 1
ATOM 858 N N . PRO A 1 115 ? 23.420 -3.698 -35.996 1.00 60.91 115 PRO A N 1
ATOM 859 C CA . PRO A 1 115 ? 23.933 -4.428 -37.147 1.00 60.91 115 PRO A CA 1
ATOM 860 C C . PRO A 1 115 ? 25.118 -5.291 -36.708 1.00 60.91 115 PRO A C 1
ATOM 862 O O . PRO A 1 115 ? 26.134 -4.778 -36.240 1.00 60.91 115 PRO A O 1
ATOM 865 N N . ARG A 1 116 ? 24.991 -6.617 -36.856 1.00 59.56 116 ARG A N 1
ATOM 866 C CA . ARG A 1 116 ? 26.125 -7.528 -36.679 1.00 59.56 116 ARG A CA 1
ATOM 867 C C . ARG A 1 116 ? 27.162 -7.166 -37.735 1.00 59.56 116 ARG A C 1
ATOM 869 O O . ARG A 1 116 ? 26.924 -7.363 -38.925 1.00 59.56 116 ARG A O 1
ATOM 876 N N . THR A 1 117 ? 28.288 -6.601 -37.313 1.00 59.16 117 THR A N 1
ATOM 877 C CA . THR A 1 117 ? 29.402 -6.308 -38.212 1.00 59.16 117 THR A CA 1
ATOM 878 C C . THR A 1 117 ? 29.869 -7.614 -38.878 1.00 59.16 117 THR A C 1
ATOM 880 O O . THR A 1 117 ? 30.026 -8.623 -38.184 1.00 59.16 117 THR A O 1
ATOM 883 N N . PRO A 1 118 ? 30.104 -7.636 -40.207 1.00 58.59 118 PRO A N 1
ATOM 884 C CA . PRO A 1 118 ? 30.381 -8.870 -40.957 1.00 58.59 118 PRO A CA 1
ATOM 885 C C . PRO A 1 118 ? 31.637 -9.646 -40.519 1.00 58.59 118 PRO A C 1
ATOM 887 O O . PRO A 1 118 ? 31.837 -10.776 -40.949 1.00 58.59 118 PRO A O 1
ATOM 890 N N . HIS A 1 119 ? 32.496 -9.074 -39.671 1.00 55.94 119 HIS A N 1
ATOM 891 C CA . HIS A 1 119 ? 33.790 -9.663 -39.322 1.00 55.94 119 HIS A CA 1
ATOM 892 C C . HIS A 1 119 ? 33.683 -10.901 -38.395 1.00 55.94 119 HIS A C 1
ATOM 894 O O . HIS A 1 119 ? 34.610 -11.702 -38.346 1.00 55.94 119 HIS A O 1
ATOM 900 N N . GLN A 1 120 ? 32.565 -11.149 -37.701 1.00 56.31 120 GLN A N 1
ATOM 901 C CA . GLN A 1 120 ? 32.449 -12.330 -36.815 1.00 56.31 120 GLN A CA 1
ATOM 902 C C . GLN A 1 120 ? 32.012 -13.627 -37.529 1.00 56.31 120 GLN A C 1
ATOM 904 O O . GLN A 1 120 ? 31.708 -14.625 -36.872 1.00 56.31 120 GLN A O 1
ATOM 909 N N . ALA A 1 121 ? 31.993 -13.651 -38.867 1.00 50.59 121 ALA A N 1
ATOM 910 C CA . ALA A 1 121 ? 31.883 -14.896 -39.619 1.00 50.59 121 ALA A CA 1
ATOM 911 C C . ALA A 1 121 ? 33.173 -15.713 -39.428 1.00 50.59 121 ALA A C 1
ATOM 913 O O . ALA A 1 121 ? 34.200 -15.461 -40.054 1.00 50.59 121 ALA A O 1
ATOM 914 N N . ARG A 1 122 ? 33.115 -16.677 -38.507 1.00 58.56 122 ARG A N 1
ATOM 915 C CA . ARG A 1 122 ? 34.127 -17.717 -38.296 1.00 58.56 122 ARG A CA 1
ATOM 916 C C . ARG A 1 122 ? 34.505 -18.342 -39.655 1.00 58.56 122 ARG A C 1
ATOM 918 O O . ARG A 1 122 ? 33.586 -18.684 -40.402 1.00 58.56 122 ARG A O 1
ATOM 925 N N . PRO A 1 123 ? 35.798 -18.494 -40.003 1.00 47.31 123 PRO A N 1
ATOM 926 C CA . PRO A 1 123 ? 36.170 -19.072 -41.287 1.00 47.31 123 PRO A CA 1
ATOM 927 C C . PRO A 1 123 ? 35.637 -20.504 -41.378 1.00 47.31 123 PRO A C 1
ATOM 929 O O . PRO A 1 123 ? 35.733 -21.277 -40.420 1.00 47.31 123 PRO A O 1
ATOM 932 N N . ALA A 1 124 ? 35.025 -20.808 -42.523 1.00 57.53 124 ALA A N 1
ATOM 933 C CA . ALA A 1 124 ? 34.531 -22.129 -42.856 1.00 57.53 124 ALA A CA 1
ATOM 934 C C . ALA A 1 124 ? 35.692 -23.127 -42.799 1.00 57.53 124 ALA A C 1
ATOM 936 O O . ALA A 1 124 ? 36.720 -22.944 -43.454 1.00 57.53 124 ALA A O 1
ATOM 937 N N . ASP A 1 125 ? 35.498 -24.161 -41.989 1.00 54.78 125 ASP A N 1
ATOM 938 C CA . ASP A 1 125 ? 36.324 -25.356 -41.937 1.00 54.78 125 ASP A CA 1
ATOM 939 C C . ASP A 1 125 ? 36.366 -25.955 -43.350 1.00 54.78 125 ASP A C 1
ATOM 941 O O . ASP A 1 125 ? 35.395 -26.542 -43.834 1.00 54.78 125 ASP A O 1
ATOM 945 N N . THR A 1 126 ? 37.445 -25.668 -44.079 1.00 54.25 126 THR A N 1
ATOM 946 C CA . THR A 1 126 ? 37.630 -26.163 -45.440 1.00 54.25 126 THR A CA 1
ATOM 947 C C . THR A 1 126 ? 38.187 -27.566 -45.301 1.00 54.25 126 THR A C 1
ATOM 949 O O . THR A 1 126 ? 39.376 -27.752 -45.047 1.00 54.25 126 THR A O 1
ATOM 952 N N . GLY A 1 127 ? 37.279 -28.539 -45.396 1.00 46.38 127 GLY A N 1
ATOM 953 C CA . GLY A 1 127 ? 37.574 -29.960 -45.317 1.00 46.38 127 GLY A CA 1
ATOM 954 C C . GLY A 1 127 ? 38.767 -30.348 -46.187 1.00 46.38 127 GLY A C 1
ATOM 955 O O . GLY A 1 127 ? 38.837 -30.023 -47.373 1.00 46.38 127 GLY A O 1
ATOM 956 N N . ALA A 1 128 ? 39.701 -31.057 -45.559 1.00 50.25 128 ALA A N 1
ATOM 957 C CA . ALA A 1 128 ? 40.834 -31.690 -46.200 1.00 50.25 128 ALA A CA 1
ATOM 958 C C . ALA A 1 128 ? 40.360 -32.613 -47.333 1.00 50.25 128 ALA A C 1
ATOM 960 O O . ALA A 1 128 ? 39.633 -33.583 -47.115 1.00 50.25 128 ALA A O 1
ATOM 961 N N . VAL A 1 129 ? 40.801 -32.311 -48.551 1.00 50.44 129 VAL A N 1
ATOM 962 C CA . VAL A 1 129 ? 40.706 -33.211 -49.699 1.00 50.44 129 VAL A CA 1
ATOM 963 C C . VAL A 1 129 ? 41.708 -34.349 -49.518 1.00 50.44 129 VAL A C 1
ATOM 965 O O . VAL A 1 129 ? 42.921 -34.147 -49.557 1.00 50.44 129 VAL A O 1
ATOM 968 N N . ALA A 1 130 ? 41.192 -35.559 -49.303 1.00 51.47 130 ALA A N 1
ATOM 969 C CA . ALA A 1 130 ? 41.967 -36.787 -49.397 1.00 51.47 130 ALA A CA 1
ATOM 970 C C . ALA A 1 130 ? 42.358 -37.015 -50.867 1.00 51.47 130 ALA A C 1
ATOM 972 O O . ALA A 1 130 ? 41.504 -37.252 -51.720 1.00 51.47 130 ALA A O 1
ATOM 973 N N . SER A 1 131 ? 43.657 -36.913 -51.150 1.00 48.97 131 SER A N 1
ATOM 974 C CA . SER A 1 131 ? 44.252 -37.288 -52.431 1.00 48.97 131 SER A CA 1
ATOM 975 C C . SER A 1 131 ? 44.518 -38.791 -52.443 1.00 48.97 131 SER A C 1
ATOM 977 O O . SER A 1 131 ? 45.295 -39.296 -51.634 1.00 48.97 131 SER A O 1
ATOM 979 N N . ALA A 1 132 ? 43.863 -39.489 -53.367 1.00 47.16 132 ALA A N 1
ATOM 980 C CA . ALA A 1 132 ? 44.241 -40.818 -53.813 1.00 47.16 132 ALA A CA 1
ATOM 981 C C . ALA A 1 132 ? 45.252 -40.683 -54.960 1.00 47.16 132 ALA A C 1
ATOM 983 O O . ALA A 1 132 ? 44.951 -40.027 -55.956 1.00 47.16 132 ALA A O 1
ATOM 984 N N . ALA A 1 133 ? 46.412 -41.330 -54.851 1.00 46.06 133 ALA A N 1
ATOM 985 C CA . ALA A 1 133 ? 47.231 -41.684 -56.006 1.00 46.06 133 ALA A CA 1
ATOM 986 C C . ALA A 1 133 ? 48.172 -42.856 -55.676 1.00 46.06 133 ALA A C 1
ATOM 988 O O . ALA A 1 133 ? 49.050 -42.702 -54.833 1.00 46.06 133 ALA A O 1
ATOM 989 N N . ALA A 1 134 ? 47.937 -43.949 -56.416 1.00 45.31 134 ALA A N 1
ATOM 990 C CA . ALA A 1 134 ? 48.828 -45.044 -56.829 1.00 45.31 134 ALA A CA 1
ATOM 991 C C . ALA A 1 134 ? 49.529 -45.902 -55.762 1.00 45.31 134 ALA A C 1
ATOM 993 O O . ALA A 1 134 ? 50.510 -45.438 -55.144 1.00 45.31 134 ALA A O 1
#

Foldseek 3Di:
DDPPPDDADPVRVLVVLLCCLQVNDFPDPSQQLQCLLQLVLVSDDPLVNVQSVCCLPPVVPNDPVSVVSVVVVVDDPRRVVSSSSSSVSSSVVVVVVVVVVVVVVVVVVVVVPPPDDPVPPDDPPPDDDDDDDD